Protein AF-A0A3D5H6P5-F1 (afdb_monomer_lite)

Radius of gyration: 26.61 Å; chains: 1; bounding box: 70×41×61 Å

Foldseek 3Di:
DDDDDPVLQVVVCVVPVQWDWDQDPVVRWIFTKGAAPDQQPPPPDDDPVCPVVSVQNVVRIDTDDIGHPPRDDPVVVVVSVVVQPPPDCGVNVVSVVVVVVVVVVVVVVVVVVVVVVVVVVVVVVVVVVVVVVDDPDPPPPDD

pLDDT: mean 76.24, std 16.78, range [36.59, 96.0]

Secondary structure (DSSP, 8-state):
-----HHHHHHHHHH-TTEEEEEETTTTEEEEEEE-SS-----S---GGGHHHHHHHHHTEEEEEEE-TT---HHHHHHHHHHT--TTTHHHHHHHHHHHHHHHHHHHHHHHHHHHHHHHHHHHHHHHHHHH-S---------

Sequence (143 aa):
MPEAPKWFLNELRVFDPDLRIRWSRRTETFHLERRVTRSLHPGTIRNDHWHDDFIRAQDGYVLVGIIRPGLFSRTIFEKLRAADLWSNGGWARVCREIEEFEEAEEARKWDEFGEILRAESAELYETMKIRDGRTVFNAGWGI

Structure (mmCIF, N/CA/C/O backbone):
data_AF-A0A3D5H6P5-F1
#
_entry.id   AF-A0A3D5H6P5-F1
#
loop_
_atom_site.group_PDB
_atom_site.id
_atom_site.type_symbol
_atom_site.label_atom_id
_atom_site.label_alt_id
_atom_site.label_comp_id
_atom_site.label_asym_id
_atom_site.label_entity_id
_atom_site.label_seq_id
_atom_site.pdbx_PDB_ins_code
_atom_site.Cartn_x
_atom_site.Cartn_y
_atom_site.Cartn_z
_atom_site.occupancy
_atom_site.B_iso_or_equiv
_atom_site.auth_seq_id
_atom_site.auth_comp_id
_atom_site.auth_asym_id
_atom_site.auth_atom_id
_atom_site.pdbx_PDB_model_num
ATOM 1 N N . MET A 1 1 ? 2.844 -1.998 21.758 1.00 76.75 1 MET A N 1
ATOM 2 C CA . MET A 1 1 ? 2.361 -1.227 20.588 1.00 76.75 1 MET A CA 1
ATOM 3 C C . MET A 1 1 ? 0.876 -1.477 20.467 1.00 76.75 1 MET A C 1
ATOM 5 O O . MET A 1 1 ? 0.485 -2.595 20.781 1.00 76.75 1 MET A O 1
ATOM 9 N N . PRO A 1 2 ? 0.057 -0.492 20.074 1.00 90.12 2 PRO A N 1
ATOM 10 C CA . PRO A 1 2 ? -1.343 -0.766 19.795 1.00 90.12 2 PRO A CA 1
ATOM 11 C C . PRO A 1 2 ? -1.444 -1.710 18.591 1.00 90.12 2 PRO A C 1
ATOM 13 O O . PRO A 1 2 ? -0.679 -1.597 17.631 1.00 90.12 2 PRO A O 1
ATOM 16 N N . GLU A 1 3 ? -2.374 -2.654 18.669 1.00 93.19 3 GLU A N 1
ATOM 17 C CA . GLU A 1 3 ? -2.641 -3.630 17.615 1.00 93.19 3 GLU A CA 1
ATOM 18 C C . GLU A 1 3 ? -3.987 -3.326 16.961 1.00 93.19 3 GLU A C 1
ATOM 20 O O . GLU A 1 3 ? -4.934 -2.891 17.623 1.00 93.19 3 GLU A O 1
ATOM 25 N N . ALA A 1 4 ? -4.072 -3.548 15.649 1.00 93.62 4 ALA A N 1
ATOM 26 C CA . ALA A 1 4 ? -5.346 -3.472 14.953 1.00 93.62 4 ALA A CA 1
ATOM 27 C C . ALA A 1 4 ? -6.258 -4.627 15.416 1.00 93.62 4 ALA A C 1
ATOM 29 O O . ALA A 1 4 ? -5.765 -5.717 15.723 1.00 9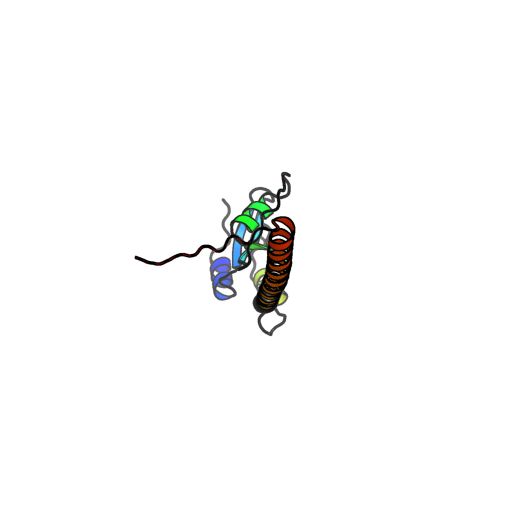3.62 4 ALA A O 1
ATOM 30 N N . PRO A 1 5 ? -7.588 -4.437 15.455 1.00 96.00 5 PRO A N 1
ATOM 31 C CA . PRO A 1 5 ? -8.505 -5.495 15.856 1.00 96.00 5 PRO A CA 1
ATOM 32 C C . PRO A 1 5 ? -8.360 -6.750 14.986 1.00 96.00 5 PRO A C 1
ATOM 34 O O . PRO A 1 5 ? -8.353 -6.668 13.758 1.00 96.00 5 PRO A O 1
ATOM 37 N N . LYS A 1 6 ? -8.319 -7.928 15.621 1.00 96.00 6 LYS A N 1
ATOM 38 C CA . LYS A 1 6 ? -8.125 -9.218 14.930 1.00 96.00 6 LYS A CA 1
ATOM 39 C C . LYS A 1 6 ? -9.151 -9.475 13.825 1.00 96.00 6 LYS A C 1
ATOM 41 O O . LYS A 1 6 ? -8.790 -9.983 12.770 1.00 96.00 6 LYS A O 1
ATOM 46 N N . TRP A 1 7 ? -10.413 -9.107 14.051 1.00 95.88 7 TRP A N 1
ATOM 47 C CA . TRP A 1 7 ? -11.472 -9.268 13.051 1.00 95.88 7 TRP A CA 1
ATOM 48 C C . TRP A 1 7 ? -11.170 -8.468 11.777 1.00 95.88 7 TRP A C 1
ATOM 50 O O . TRP A 1 7 ? -11.329 -8.991 10.682 1.00 95.88 7 TRP A O 1
ATOM 60 N N . PHE A 1 8 ? -10.649 -7.246 11.920 1.00 94.75 8 PHE A N 1
ATOM 61 C CA . PHE A 1 8 ? -10.315 -6.382 10.791 1.00 94.75 8 PHE A CA 1
ATOM 62 C C . PHE A 1 8 ? -9.136 -6.957 10.005 1.00 94.75 8 PHE A C 1
ATOM 64 O O . PHE A 1 8 ? -9.173 -6.993 8.782 1.00 94.75 8 PHE A O 1
ATOM 71 N N . LEU A 1 9 ? -8.107 -7.453 10.701 1.00 94.44 9 LEU A N 1
ATOM 72 C CA . LEU A 1 9 ? -6.950 -8.094 10.068 1.00 94.44 9 LEU A CA 1
ATOM 73 C C . LEU A 1 9 ? -7.344 -9.353 9.285 1.00 94.44 9 LEU A C 1
ATOM 75 O O . LEU A 1 9 ? -6.864 -9.557 8.172 1.00 94.44 9 LEU A O 1
ATOM 79 N N . ASN A 1 10 ? -8.227 -10.181 9.849 1.00 94.75 10 ASN A N 1
ATOM 80 C CA . ASN A 1 10 ? -8.717 -11.385 9.181 1.00 94.75 10 ASN A CA 1
ATOM 81 C C . ASN A 1 10 ? -9.511 -11.042 7.915 1.00 94.75 10 ASN A C 1
ATOM 83 O O . ASN A 1 10 ? -9.285 -11.650 6.873 1.00 94.75 10 ASN A O 1
ATOM 87 N N . GLU A 1 11 ? -10.406 -10.056 7.989 1.00 92.69 11 GLU A N 1
ATOM 88 C CA . GLU A 1 11 ? -11.202 -9.628 6.834 1.00 92.69 11 GLU A CA 1
ATOM 89 C C . GLU A 1 11 ? -10.353 -8.967 5.758 1.00 92.69 11 GLU A C 1
ATOM 91 O O . GLU A 1 11 ? -10.530 -9.259 4.578 1.00 92.69 11 GLU A O 1
ATOM 96 N N . LEU A 1 12 ? -9.386 -8.142 6.160 1.00 90.56 12 LEU A N 1
ATOM 97 C CA . LEU A 1 12 ? -8.450 -7.519 5.237 1.00 90.56 12 LEU A CA 1
ATOM 98 C C . LEU A 1 12 ? -7.653 -8.568 4.458 1.00 90.56 12 LEU A C 1
ATOM 100 O O . LEU A 1 12 ? -7.535 -8.454 3.247 1.00 90.56 12 LEU A O 1
ATOM 104 N N . ARG A 1 13 ? -7.176 -9.619 5.135 1.00 90.19 13 ARG A N 1
ATOM 105 C CA . ARG A 1 13 ? -6.396 -10.696 4.508 1.00 90.19 13 ARG A CA 1
ATOM 106 C C . ARG A 1 13 ? -7.198 -11.514 3.497 1.00 90.19 13 ARG A C 1
ATOM 108 O O . ARG A 1 13 ? -6.632 -11.991 2.521 1.00 90.19 13 ARG A O 1
ATOM 115 N N . VAL A 1 14 ? -8.489 -11.720 3.759 1.00 89.06 14 VAL A N 1
ATOM 116 C CA . VAL A 1 14 ? -9.401 -12.402 2.824 1.00 89.06 14 VAL A CA 1
ATOM 117 C C . VAL A 1 14 ? -9.731 -11.500 1.637 1.00 89.06 14 VAL A C 1
ATOM 119 O O . VAL A 1 14 ? -9.876 -11.990 0.523 1.00 89.06 14 VAL A O 1
ATOM 122 N N . PHE A 1 15 ? -9.857 -10.197 1.883 1.00 86.44 15 PHE A N 1
ATOM 123 C CA . PHE A 1 15 ? -10.156 -9.205 0.860 1.00 86.44 15 PHE A CA 1
ATOM 124 C C . PHE A 1 15 ? -8.990 -8.998 -0.115 1.00 86.44 15 PHE A C 1
ATOM 126 O O . PHE A 1 15 ? -9.190 -9.087 -1.322 1.00 86.44 15 PHE A O 1
ATOM 133 N N . ASP A 1 16 ? -7.785 -8.758 0.403 1.00 85.88 16 ASP A N 1
ATOM 134 C CA . ASP A 1 16 ? -6.574 -8.577 -0.392 1.00 85.88 16 ASP A CA 1
ATOM 135 C C . ASP A 1 16 ? -5.349 -9.060 0.418 1.00 85.88 16 ASP A C 1
ATOM 137 O O . ASP A 1 16 ? -4.990 -8.439 1.427 1.00 85.88 16 ASP A O 1
ATOM 141 N N . PRO A 1 17 ? -4.699 -10.170 0.019 1.00 89.56 17 PRO A N 1
ATOM 142 C CA . PRO A 1 17 ? -3.562 -10.728 0.749 1.00 89.56 17 PRO A CA 1
ATOM 143 C C . PRO A 1 17 ? -2.303 -9.850 0.692 1.00 89.56 17 PRO A C 1
ATOM 145 O O . PRO A 1 17 ? -1.399 -10.058 1.506 1.00 89.56 17 PRO A O 1
ATOM 148 N N . ASP A 1 18 ? -2.242 -8.880 -0.225 1.00 89.19 18 ASP A N 1
ATOM 149 C CA . ASP A 1 18 ? -1.135 -7.929 -0.350 1.00 89.19 18 ASP A CA 1
ATOM 150 C C . ASP A 1 18 ? -1.318 -6.691 0.537 1.00 89.19 18 ASP A C 1
ATOM 152 O O . ASP A 1 18 ? -0.393 -5.883 0.674 1.00 89.19 18 ASP A O 1
ATOM 156 N N . LEU A 1 19 ? -2.483 -6.533 1.174 1.00 90.38 19 LEU A N 1
ATOM 157 C CA . LEU A 1 19 ? -2.707 -5.488 2.165 1.00 90.38 19 LEU A CA 1
ATOM 158 C C . LEU A 1 19 ? -2.177 -5.899 3.543 1.00 90.38 19 LEU A C 1
ATOM 160 O O . LEU A 1 19 ? -2.432 -6.989 4.058 1.00 90.38 19 LEU A O 1
ATOM 164 N N . ARG A 1 20 ? -1.493 -4.961 4.201 1.00 93.44 20 ARG A N 1
ATOM 165 C CA . ARG A 1 20 ? -1.096 -5.053 5.610 1.00 93.44 20 ARG A CA 1
ATOM 166 C C . ARG A 1 20 ? -1.496 -3.800 6.373 1.00 93.44 20 ARG A C 1
ATOM 168 O O . ARG A 1 20 ? -1.658 -2.723 5.806 1.00 93.44 20 ARG A O 1
ATOM 175 N N . ILE A 1 21 ? -1.582 -3.933 7.692 1.00 94.81 21 ILE A N 1
ATOM 176 C CA . ILE A 1 21 ? -1.704 -2.792 8.600 1.00 94.81 21 ILE A CA 1
ATOM 177 C C . ILE A 1 21 ? -0.453 -2.707 9.453 1.00 94.81 21 ILE A C 1
ATOM 179 O O . ILE A 1 21 ? -0.026 -3.699 10.042 1.00 94.81 21 ILE A O 1
ATOM 183 N N . ARG A 1 22 ? 0.096 -1.501 9.567 1.00 95.31 22 ARG A N 1
ATOM 184 C CA . ARG A 1 22 ? 1.260 -1.208 10.398 1.00 95.31 22 ARG A CA 1
ATOM 185 C C . ARG A 1 22 ? 0.982 -0.009 11.293 1.00 95.31 22 ARG A C 1
ATOM 187 O O . ARG A 1 22 ? 0.379 0.967 10.867 1.00 95.31 22 ARG A O 1
ATOM 194 N N . TRP A 1 23 ? 1.441 -0.062 12.538 1.00 95.81 23 TRP A N 1
ATOM 195 C CA . TRP A 1 23 ? 1.416 1.099 13.424 1.00 95.81 23 TRP A CA 1
ATOM 196 C C . TRP A 1 23 ? 2.573 2.049 13.100 1.00 95.81 23 TRP A C 1
ATOM 198 O O . TRP A 1 23 ? 3.738 1.650 13.191 1.00 95.81 23 TRP A O 1
ATOM 208 N N . SER A 1 24 ? 2.273 3.309 12.782 1.00 93.50 24 SER A N 1
ATOM 209 C CA . SER A 1 24 ? 3.282 4.366 12.784 1.00 93.50 24 SER A CA 1
ATOM 210 C C . SER A 1 24 ? 3.408 4.954 14.182 1.00 93.50 24 SER A C 1
ATOM 212 O O . SER A 1 24 ? 2.480 5.555 14.722 1.00 93.50 24 SER A O 1
ATOM 214 N N . ARG A 1 25 ? 4.607 4.821 14.759 1.00 92.19 25 ARG A N 1
ATOM 215 C CA . ARG A 1 25 ? 4.957 5.474 16.027 1.00 92.19 25 ARG A CA 1
ATOM 216 C C . ARG A 1 25 ? 5.015 6.997 15.911 1.00 92.19 25 ARG A C 1
ATOM 218 O O . ARG A 1 25 ? 4.895 7.657 16.931 1.00 92.19 25 ARG A O 1
ATOM 225 N N . ARG A 1 26 ? 5.256 7.540 14.712 1.00 89.62 26 ARG A N 1
ATOM 226 C CA . ARG A 1 26 ? 5.446 8.984 14.508 1.00 89.62 26 ARG A CA 1
ATOM 227 C C . ARG A 1 26 ? 4.124 9.722 14.379 1.00 89.62 26 ARG A C 1
ATOM 229 O O . ARG A 1 26 ? 3.971 10.782 14.968 1.00 89.62 26 ARG A O 1
ATOM 236 N N . THR A 1 27 ? 3.191 9.171 13.610 1.00 90.88 27 THR A N 1
ATOM 237 C CA . THR A 1 27 ? 1.874 9.790 13.410 1.00 90.88 27 THR A CA 1
ATOM 238 C C . THR A 1 27 ? 0.837 9.304 14.416 1.00 90.88 27 THR A C 1
ATOM 240 O O . THR A 1 27 ? -0.266 9.835 14.438 1.00 90.88 27 THR A O 1
ATOM 243 N N . GLU A 1 28 ? 1.174 8.292 15.224 1.00 94.44 28 GLU A N 1
ATOM 244 C CA . GLU A 1 28 ? 0.251 7.611 16.137 1.00 94.44 28 GLU A CA 1
ATOM 245 C C . GLU A 1 28 ? -1.020 7.128 15.421 1.00 94.44 28 GLU A C 1
ATOM 247 O O . GLU A 1 28 ? -2.147 7.239 15.913 1.00 94.44 28 GLU A O 1
ATOM 252 N N . THR A 1 29 ? -0.839 6.578 14.220 1.00 95.00 29 THR A N 1
ATOM 253 C CA . THR A 1 29 ? -1.931 6.031 13.415 1.00 95.00 29 THR A CA 1
ATOM 254 C C . THR A 1 29 ? -1.583 4.675 12.823 1.00 95.00 29 THR A C 1
ATOM 256 O O . THR A 1 29 ? -0.422 4.273 12.726 1.00 95.00 29 THR A O 1
ATOM 259 N N . PHE A 1 30 ? -2.622 3.950 12.422 1.00 95.94 30 PHE A N 1
ATOM 260 C CA . PHE A 1 30 ? -2.485 2.732 11.649 1.00 95.94 30 PHE A CA 1
ATOM 261 C C . PHE A 1 30 ? -2.412 3.081 10.167 1.00 95.94 30 PHE A C 1
ATOM 263 O O . PHE A 1 30 ? -3.326 3.682 9.610 1.00 95.94 30 PHE A O 1
ATOM 270 N N . HIS A 1 31 ? -1.322 2.690 9.528 1.00 93.88 31 HIS A N 1
ATOM 271 C CA . HIS A 1 31 ? -1.132 2.792 8.094 1.00 93.88 31 HIS A CA 1
ATOM 272 C C . HIS A 1 31 ? -1.630 1.505 7.441 1.00 93.88 31 HIS A C 1
ATOM 274 O O . HIS A 1 31 ? -1.165 0.414 7.777 1.00 93.88 31 HIS A O 1
ATOM 280 N N . LEU A 1 32 ? -2.584 1.645 6.525 1.00 92.31 32 LEU A N 1
ATOM 281 C CA . LEU A 1 32 ? -2.966 0.601 5.589 1.00 92.31 32 LEU A CA 1
ATOM 282 C C . LEU A 1 32 ? -2.010 0.681 4.404 1.00 92.31 32 LEU A C 1
ATOM 284 O O . LEU A 1 32 ? -1.934 1.711 3.733 1.00 92.31 32 LEU A O 1
ATOM 288 N N . GLU A 1 33 ? -1.267 -0.389 4.174 1.00 91.50 33 GLU A N 1
ATOM 289 C CA . GLU A 1 33 ? -0.199 -0.447 3.185 1.00 91.50 33 GLU A CA 1
ATOM 290 C C . GLU A 1 33 ? -0.440 -1.624 2.238 1.00 91.50 33 GLU A C 1
ATOM 292 O O . GLU A 1 33 ? -0.932 -2.664 2.670 1.00 91.50 33 GLU A O 1
ATOM 297 N N . ARG A 1 34 ? -0.084 -1.476 0.961 1.00 87.81 34 ARG A N 1
ATOM 298 C CA . ARG A 1 34 ? -0.208 -2.523 -0.065 1.00 87.81 34 ARG A CA 1
ATOM 299 C C . ARG A 1 34 ? 1.163 -2.902 -0.592 1.00 87.81 34 ARG A C 1
ATOM 301 O O . ARG A 1 34 ? 1.955 -2.003 -0.868 1.00 87.81 34 ARG A O 1
ATOM 308 N N . ARG A 1 35 ? 1.438 -4.197 -0.734 1.00 88.44 35 ARG A N 1
ATOM 309 C CA . ARG A 1 35 ? 2.664 -4.688 -1.367 1.00 88.44 35 ARG A CA 1
ATOM 310 C C . ARG A 1 35 ? 2.670 -4.334 -2.857 1.00 88.44 35 ARG A C 1
ATOM 312 O O . ARG A 1 35 ? 1.633 -4.406 -3.511 1.00 88.44 35 ARG A O 1
ATOM 319 N N . VAL A 1 36 ? 3.835 -3.964 -3.373 1.00 81.25 36 VAL A N 1
ATOM 320 C CA . VAL A 1 36 ? 4.089 -3.762 -4.806 1.00 81.25 36 VAL A CA 1
ATOM 321 C C . VAL A 1 36 ? 5.194 -4.710 -5.265 1.00 81.25 36 VAL A C 1
ATOM 323 O O . VAL A 1 36 ? 6.034 -5.111 -4.458 1.00 81.25 36 VAL A O 1
ATOM 326 N N . THR A 1 37 ? 5.172 -5.107 -6.534 1.00 77.00 37 THR A N 1
ATOM 327 C CA . THR A 1 37 ? 6.158 -6.039 -7.114 1.00 77.00 37 THR A CA 1
ATOM 328 C C . THR A 1 37 ? 7.417 -5.307 -7.577 1.00 77.00 37 THR A C 1
ATOM 330 O O . THR A 1 37 ? 8.520 -5.843 -7.470 1.00 77.00 37 THR A O 1
ATOM 333 N N . ARG A 1 38 ? 7.267 -4.058 -8.032 1.00 68.44 38 ARG A N 1
ATOM 334 C CA . ARG A 1 38 ? 8.376 -3.231 -8.507 1.00 68.44 38 ARG A CA 1
ATOM 335 C C . ARG A 1 38 ? 9.347 -2.841 -7.395 1.00 68.44 38 ARG A C 1
ATOM 337 O O . ARG A 1 38 ? 8.962 -2.612 -6.245 1.00 68.44 38 ARG A O 1
ATOM 344 N N . SER A 1 39 ? 10.609 -2.655 -7.778 1.00 65.75 39 SER A N 1
ATOM 345 C CA . SER A 1 39 ? 11.625 -2.081 -6.896 1.00 65.75 39 SER A CA 1
ATOM 346 C C . SER A 1 39 ? 11.262 -0.635 -6.562 1.00 65.75 39 SER A C 1
ATOM 348 O O . SER A 1 39 ? 11.408 0.270 -7.381 1.00 65.75 39 SER A O 1
ATOM 350 N N . LEU A 1 40 ? 10.792 -0.392 -5.340 1.00 67.69 40 LEU A N 1
ATOM 351 C CA . LEU A 1 40 ? 10.702 0.963 -4.816 1.00 67.69 40 LEU A CA 1
ATOM 352 C C . LEU A 1 40 ? 12.106 1.375 -4.398 1.00 67.69 40 LEU A C 1
ATOM 354 O O . LEU A 1 40 ? 12.622 0.885 -3.399 1.00 67.69 40 LEU A O 1
ATOM 358 N N . HIS A 1 41 ? 12.738 2.273 -5.148 1.00 62.97 41 HIS A N 1
ATOM 359 C CA . HIS A 1 41 ? 13.961 2.892 -4.665 1.00 62.97 41 HIS A CA 1
ATOM 360 C C . HIS A 1 41 ? 13.597 3.807 -3.494 1.00 62.97 41 HIS A C 1
ATOM 362 O O . HIS A 1 41 ? 12.899 4.804 -3.713 1.00 62.97 41 HIS A O 1
ATOM 368 N N . PRO A 1 42 ? 14.050 3.523 -2.255 1.00 60.84 42 PRO A N 1
ATOM 369 C CA . PRO A 1 42 ? 14.022 4.531 -1.215 1.00 60.84 42 PRO A CA 1
ATOM 370 C C . PRO A 1 42 ? 14.977 5.624 -1.692 1.00 60.84 42 PRO A C 1
ATOM 372 O O . PRO A 1 42 ? 16.194 5.486 -1.576 1.00 60.84 42 PRO A O 1
ATOM 375 N N . GLY A 1 43 ? 14.441 6.653 -2.355 1.00 51.88 43 GLY A N 1
ATOM 376 C CA . GLY A 1 43 ? 15.242 7.740 -2.903 1.00 51.88 43 GLY A CA 1
ATOM 377 C C . GLY A 1 43 ? 16.195 8.279 -1.838 1.00 51.88 43 GLY A C 1
ATOM 378 O O . GLY A 1 43 ? 15.906 8.206 -0.642 1.00 51.88 43 GLY A O 1
ATOM 379 N N . THR A 1 44 ? 17.340 8.816 -2.261 1.00 47.59 44 THR A N 1
ATOM 380 C CA . THR A 1 44 ? 18.332 9.470 -1.394 1.00 47.59 44 THR A CA 1
ATOM 381 C C . THR A 1 44 ? 17.698 10.637 -0.632 1.00 47.59 44 THR A C 1
ATOM 383 O O . THR A 1 44 ? 17.758 11.779 -1.078 1.00 47.59 44 THR A O 1
ATOM 386 N N . ILE A 1 45 ? 17.025 10.371 0.487 1.00 53.19 45 ILE A N 1
ATOM 387 C CA . ILE A 1 45 ? 16.161 11.351 1.149 1.00 53.19 45 ILE A CA 1
ATOM 388 C C . ILE A 1 45 ? 16.427 11.315 2.657 1.00 53.19 45 ILE A C 1
ATOM 390 O O . ILE A 1 45 ? 16.310 10.290 3.324 1.00 53.19 45 ILE A O 1
ATOM 394 N N . ARG A 1 46 ? 16.862 12.475 3.166 1.00 50.94 46 ARG A N 1
ATOM 395 C CA . ARG A 1 46 ? 17.428 12.722 4.503 1.00 50.94 46 ARG A CA 1
ATOM 396 C C . ARG A 1 46 ? 16.579 13.727 5.293 1.00 50.94 46 ARG A C 1
ATOM 398 O O . ARG A 1 46 ? 17.067 14.791 5.665 1.00 50.94 46 ARG A O 1
ATOM 405 N N . ASN A 1 47 ? 15.304 13.449 5.525 1.00 56.69 47 ASN A N 1
ATOM 406 C CA . ASN A 1 47 ? 14.474 14.306 6.375 1.00 56.69 47 ASN A CA 1
ATOM 407 C C . ASN A 1 47 ? 13.507 13.500 7.253 1.00 56.69 47 ASN A C 1
ATOM 409 O O . ASN A 1 47 ? 12.956 12.474 6.859 1.00 56.69 47 ASN A O 1
ATOM 413 N N . ASP A 1 48 ? 13.297 13.992 8.476 1.00 60.56 48 ASP A N 1
ATOM 414 C CA . ASP A 1 48 ? 12.531 13.313 9.528 1.00 60.56 48 ASP A CA 1
ATOM 415 C C . ASP A 1 48 ? 11.044 13.111 9.201 1.00 60.56 48 ASP A C 1
ATOM 417 O O . ASP A 1 48 ? 10.359 12.308 9.833 1.00 60.56 48 ASP A O 1
ATOM 421 N N . HIS A 1 49 ? 10.504 13.781 8.192 1.00 60.09 49 HIS A N 1
ATOM 422 C CA . HIS A 1 49 ? 9.096 13.616 7.832 1.00 60.09 49 HIS A CA 1
ATOM 423 C C . HIS A 1 49 ? 8.810 12.360 6.991 1.00 60.09 49 HIS A C 1
ATOM 425 O O . HIS A 1 49 ? 7.653 11.972 6.883 1.00 60.09 49 HIS A O 1
ATOM 431 N N . TRP A 1 50 ? 9.842 11.669 6.489 1.00 76.00 50 TRP A N 1
ATOM 432 C CA . TRP A 1 50 ? 9.706 10.605 5.480 1.00 76.00 50 TRP A CA 1
ATOM 433 C C . TRP A 1 50 ? 10.074 9.200 5.985 1.00 76.00 50 TRP A C 1
ATOM 435 O O . TRP A 1 50 ? 10.256 8.270 5.207 1.00 76.00 50 TRP A O 1
ATOM 445 N N . HIS A 1 51 ? 10.179 9.005 7.301 1.00 85.69 51 HIS A N 1
ATOM 446 C CA . HIS A 1 51 ? 10.605 7.719 7.873 1.00 85.69 51 HIS A CA 1
ATOM 447 C C . HIS A 1 51 ? 9.642 6.566 7.582 1.00 85.69 51 HIS A C 1
ATOM 449 O O . HIS A 1 51 ? 10.082 5.456 7.296 1.00 85.69 51 HIS A O 1
ATOM 455 N N . ASP A 1 52 ? 8.333 6.820 7.612 1.00 89.00 52 ASP A N 1
ATOM 456 C CA . ASP A 1 52 ? 7.355 5.798 7.247 1.00 89.00 52 ASP A CA 1
ATOM 457 C C . ASP A 1 52 ? 7.393 5.465 5.751 1.00 89.00 52 ASP A C 1
ATOM 459 O O . ASP A 1 52 ? 7.157 4.314 5.397 1.00 89.00 52 ASP A O 1
ATOM 463 N N . ASP A 1 53 ? 7.71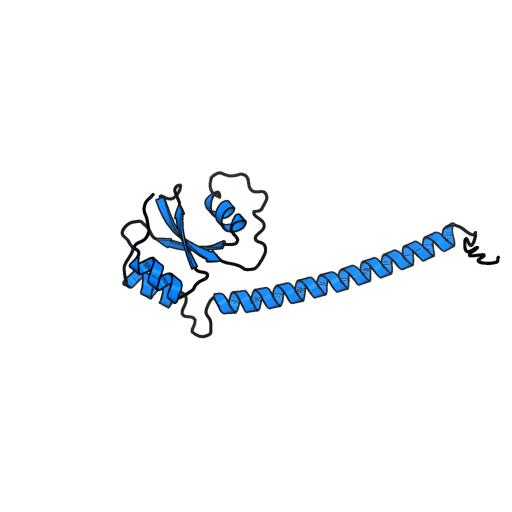8 6.435 4.888 1.00 84.81 53 ASP A N 1
ATOM 464 C CA . ASP A 1 53 ? 7.916 6.203 3.452 1.00 84.81 53 ASP A CA 1
ATOM 465 C C . ASP A 1 53 ? 9.173 5.392 3.177 1.00 84.81 53 ASP A C 1
ATOM 467 O O . ASP A 1 53 ? 9.142 4.484 2.353 1.00 84.81 53 ASP A O 1
ATOM 471 N N . PHE A 1 54 ? 10.253 5.661 3.910 1.00 87.00 54 PHE A N 1
ATOM 472 C CA . PHE A 1 54 ? 11.474 4.872 3.818 1.00 87.00 54 PHE A CA 1
ATOM 473 C C . PHE A 1 54 ? 11.227 3.406 4.194 1.00 87.00 54 PHE A C 1
ATOM 475 O O . PHE A 1 54 ? 11.592 2.518 3.430 1.00 87.00 54 PHE A O 1
ATOM 482 N N . ILE A 1 55 ? 10.561 3.148 5.328 1.00 89.25 55 ILE A N 1
ATOM 483 C CA . ILE A 1 55 ? 10.213 1.781 5.760 1.00 89.25 55 ILE A CA 1
ATOM 484 C C . ILE A 1 55 ? 9.322 1.099 4.719 1.00 89.25 55 ILE A C 1
ATOM 486 O O . ILE A 1 55 ? 9.552 -0.051 4.361 1.00 89.25 55 ILE A O 1
ATOM 490 N N . ARG A 1 56 ? 8.310 1.813 4.214 1.00 87.81 56 ARG A N 1
ATOM 491 C CA . ARG A 1 56 ? 7.421 1.320 3.157 1.00 87.81 56 ARG A CA 1
ATOM 492 C C . ARG A 1 56 ? 8.198 0.914 1.909 1.00 87.81 56 ARG A C 1
ATOM 494 O O . ARG A 1 56 ? 8.063 -0.223 1.472 1.00 87.81 56 ARG A O 1
ATOM 501 N N . ALA A 1 57 ? 9.032 1.807 1.380 1.00 85.19 57 ALA A N 1
ATOM 502 C CA . ALA A 1 57 ? 9.835 1.546 0.192 1.00 85.19 57 ALA A CA 1
ATOM 503 C C . ALA A 1 57 ? 10.801 0.372 0.405 1.00 85.19 57 ALA A C 1
ATOM 505 O O . ALA A 1 57 ? 10.866 -0.520 -0.433 1.00 85.19 57 ALA A O 1
ATOM 506 N N . GLN A 1 58 ? 11.481 0.330 1.556 1.00 87.31 58 GLN A N 1
ATOM 507 C CA . GLN A 1 58 ? 12.380 -0.762 1.930 1.00 87.31 58 GLN A CA 1
ATOM 508 C C . GLN A 1 58 ? 11.665 -2.121 1.983 1.00 87.31 58 GLN A C 1
ATOM 510 O O . GLN A 1 58 ? 12.219 -3.121 1.533 1.00 87.31 58 GLN A O 1
ATOM 515 N N . ASP A 1 59 ? 10.442 -2.161 2.512 1.00 89.88 59 ASP A N 1
ATOM 516 C CA . ASP A 1 59 ? 9.652 -3.389 2.625 1.00 89.88 59 ASP A CA 1
ATOM 517 C C . ASP A 1 59 ? 8.922 -3.771 1.320 1.00 89.88 59 ASP A C 1
ATOM 519 O O . ASP A 1 59 ? 8.283 -4.827 1.271 1.00 89.88 59 ASP A O 1
ATOM 523 N N . GLY A 1 60 ? 8.951 -2.916 0.290 1.00 87.88 60 GLY A N 1
ATOM 524 C CA . GLY A 1 60 ? 8.190 -3.103 -0.950 1.00 87.88 60 GLY A CA 1
ATOM 525 C C . GLY A 1 60 ? 6.689 -2.830 -0.799 1.00 87.88 60 GLY A C 1
ATOM 526 O O . GLY A 1 60 ? 5.864 -3.562 -1.341 1.00 87.88 60 GLY A O 1
ATOM 527 N N . TYR A 1 61 ? 6.311 -1.809 -0.028 1.00 88.88 61 TYR A N 1
ATOM 528 C CA . TYR A 1 61 ? 4.922 -1.405 0.202 1.00 88.88 61 TYR A CA 1
ATOM 529 C C . TYR A 1 61 ? 4.679 0.069 -0.137 1.00 88.88 61 TYR A C 1
ATOM 531 O O . TYR A 1 61 ? 5.572 0.906 -0.048 1.00 88.88 61 TYR A O 1
ATOM 539 N N . VAL A 1 62 ? 3.426 0.410 -0.440 1.00 82.62 62 VAL A N 1
ATOM 540 C CA . VAL A 1 62 ? 2.940 1.790 -0.606 1.00 82.62 62 VAL A CA 1
ATOM 541 C C . VAL A 1 62 ? 1.800 2.088 0.364 1.00 82.62 62 VAL A C 1
ATOM 543 O O . VAL A 1 62 ? 1.087 1.184 0.797 1.00 82.62 62 VAL A O 1
ATOM 546 N N . LEU A 1 63 ? 1.624 3.358 0.734 1.00 85.94 63 LEU A N 1
ATOM 547 C CA . LEU A 1 63 ? 0.531 3.786 1.608 1.00 85.94 63 LEU A CA 1
ATOM 548 C C . LEU A 1 63 ? -0.787 3.836 0.823 1.00 85.94 63 LEU A C 1
ATOM 550 O O . LEU A 1 63 ? -0.876 4.531 -0.183 1.00 85.94 63 LEU A O 1
ATOM 554 N N . VAL A 1 64 ? -1.813 3.151 1.324 1.00 85.81 64 VAL A N 1
ATOM 555 C CA . VAL A 1 64 ? -3.179 3.169 0.770 1.00 85.81 64 VAL A CA 1
ATOM 556 C C . VAL A 1 64 ? -4.096 4.058 1.600 1.00 85.81 64 VAL A C 1
ATOM 558 O O . VAL A 1 64 ? -4.952 4.757 1.066 1.00 85.81 64 VAL A O 1
ATOM 561 N N . GLY A 1 65 ? -3.933 4.047 2.922 1.00 87.56 65 GLY A N 1
ATOM 562 C CA . GLY A 1 65 ? -4.800 4.813 3.805 1.00 87.56 65 GLY A CA 1
ATOM 563 C C . GLY A 1 65 ? -4.281 4.910 5.228 1.00 87.56 65 GLY A C 1
ATOM 564 O O . GLY A 1 65 ? -3.362 4.201 5.633 1.00 87.56 65 GLY A O 1
ATOM 565 N N . ILE A 1 66 ? -4.894 5.803 5.999 1.00 92.25 66 ILE A N 1
ATOM 566 C CA . ILE A 1 66 ? -4.554 6.042 7.401 1.00 92.25 66 ILE A CA 1
ATOM 567 C C . ILE A 1 66 ? -5.817 5.882 8.245 1.00 92.25 66 ILE A C 1
ATOM 569 O O . ILE A 1 66 ? -6.846 6.500 7.973 1.00 92.25 66 ILE A O 1
ATOM 573 N N . ILE A 1 67 ? -5.729 5.068 9.294 1.00 93.06 67 ILE A N 1
ATOM 574 C CA . ILE A 1 67 ? -6.805 4.800 10.246 1.00 93.06 67 ILE A CA 1
ATOM 575 C C . ILE A 1 67 ? -6.337 5.267 11.624 1.00 93.06 67 ILE A C 1
ATOM 577 O O . ILE A 1 67 ? -5.333 4.794 12.158 1.00 93.06 67 ILE A O 1
ATOM 581 N N . ARG A 1 68 ? -7.064 6.211 12.227 1.00 94.31 68 ARG A N 1
ATOM 582 C CA . ARG A 1 68 ? -6.767 6.644 13.600 1.00 94.31 68 ARG A CA 1
ATOM 583 C C . ARG A 1 68 ? -7.168 5.558 14.608 1.00 94.31 68 ARG A C 1
ATOM 585 O O . ARG A 1 68 ? -8.137 4.831 14.357 1.00 94.31 68 ARG A O 1
ATOM 592 N N . PRO A 1 69 ? -6.484 5.463 15.762 1.00 93.88 69 PRO A N 1
ATOM 593 C CA . PRO A 1 69 ? -6.919 4.609 16.862 1.00 93.88 69 PRO A CA 1
ATOM 594 C C . PRO A 1 69 ? -8.399 4.825 17.194 1.00 93.88 69 PRO A C 1
ATOM 596 O O . PRO A 1 69 ? -8.880 5.954 17.211 1.00 93.88 69 PRO A O 1
ATOM 599 N N . GLY A 1 70 ? -9.131 3.738 17.436 1.00 92.62 70 GLY A N 1
ATOM 600 C CA . GLY A 1 70 ? -10.554 3.791 17.792 1.00 92.62 70 GLY A CA 1
ATOM 601 C C . GLY A 1 70 ? -11.525 3.985 16.623 1.00 92.62 70 GLY A C 1
ATOM 602 O O . GLY A 1 70 ? -12.725 3.837 16.822 1.00 92.62 70 GLY A O 1
ATOM 603 N N . LEU A 1 71 ? -11.045 4.246 15.400 1.00 93.75 71 LEU A N 1
ATOM 604 C CA . LEU A 1 71 ? -11.926 4.376 14.232 1.00 93.75 71 LEU A CA 1
ATOM 605 C C . LEU A 1 71 ? -12.217 3.049 13.518 1.00 93.75 71 LEU A C 1
ATOM 607 O O . LEU A 1 71 ? -13.053 3.018 12.614 1.00 93.75 71 LEU A O 1
ATOM 611 N N . PHE A 1 72 ? -11.585 1.944 13.922 1.00 93.44 72 PHE A N 1
ATOM 612 C CA . PHE A 1 72 ? -11.874 0.628 13.353 1.00 93.44 72 PHE A CA 1
ATOM 613 C C . PHE A 1 72 ? -13.348 0.275 13.526 1.00 93.44 72 PHE A C 1
ATOM 615 O O . PHE A 1 72 ? -13.836 0.040 14.628 1.00 93.44 72 PHE A O 1
ATOM 622 N N . SER A 1 73 ? -14.055 0.227 12.407 1.00 95.00 73 SER A N 1
ATOM 623 C CA . SER A 1 73 ?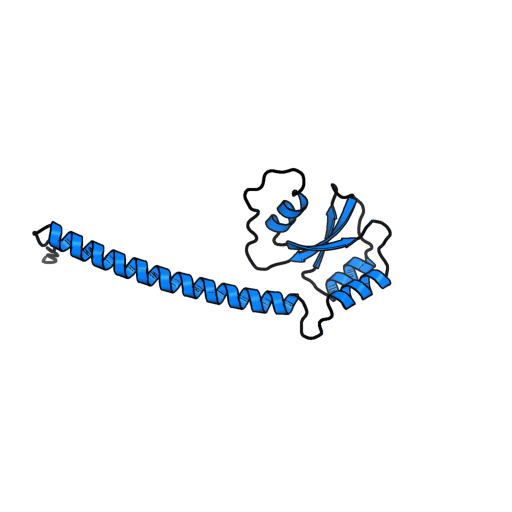 -15.479 -0.058 12.359 1.00 95.00 73 SER A CA 1
ATOM 624 C C . SER A 1 73 ? -15.804 -0.767 11.061 1.00 95.00 73 SER A C 1
ATOM 626 O O . SER A 1 73 ? -15.082 -0.633 10.066 1.00 95.00 73 SER A O 1
ATOM 628 N N . ARG A 1 74 ? -16.917 -1.504 11.057 1.00 93.31 74 ARG A N 1
ATOM 629 C CA . ARG A 1 74 ? -17.381 -2.180 9.847 1.00 93.31 74 ARG A CA 1
ATOM 630 C C . ARG A 1 74 ? -17.620 -1.188 8.711 1.00 93.31 74 ARG A C 1
ATOM 632 O O . ARG A 1 74 ? -17.251 -1.457 7.579 1.00 93.31 74 ARG A O 1
ATOM 639 N N . THR A 1 75 ? -18.126 -0.000 9.032 1.00 91.12 75 THR A N 1
ATOM 640 C CA . THR A 1 75 ? -18.333 1.085 8.069 1.00 91.12 75 THR A CA 1
ATOM 641 C C . THR A 1 75 ? -17.038 1.526 7.392 1.00 91.12 75 THR A C 1
ATOM 643 O O . THR A 1 75 ? -17.050 1.775 6.192 1.00 91.12 75 THR A O 1
ATOM 646 N N . ILE A 1 76 ? -15.916 1.621 8.118 1.00 88.38 76 ILE A N 1
ATOM 647 C CA . ILE A 1 76 ? -14.624 1.940 7.489 1.00 88.38 76 ILE A CA 1
ATOM 648 C C . ILE A 1 76 ? -14.168 0.807 6.577 1.00 88.38 76 ILE A C 1
ATOM 650 O O . ILE A 1 76 ? -13.687 1.085 5.485 1.00 88.38 76 ILE A O 1
ATOM 654 N N . PHE A 1 77 ? -14.347 -0.448 6.990 1.00 89.25 77 PHE A N 1
ATOM 655 C CA . PHE A 1 77 ? -13.996 -1.589 6.148 1.00 89.25 77 PHE A CA 1
ATOM 656 C C . PHE A 1 77 ? -14.808 -1.607 4.846 1.00 89.25 77 PHE A C 1
ATOM 658 O O . PHE A 1 77 ? -14.237 -1.693 3.765 1.00 89.25 77 PHE A O 1
ATOM 665 N N . GLU A 1 78 ? -16.128 -1.423 4.924 1.00 87.88 78 GLU A N 1
ATOM 666 C CA . GLU A 1 78 ? -16.970 -1.348 3.725 1.00 87.88 78 GLU A CA 1
ATOM 667 C C . GLU A 1 78 ? -16.645 -0.110 2.878 1.00 87.88 78 GLU A C 1
ATOM 669 O O . GLU A 1 78 ? -16.703 -0.184 1.659 1.00 87.88 78 GLU A O 1
ATOM 674 N N . LYS A 1 79 ? -16.239 1.016 3.485 1.00 84.81 79 LYS A N 1
ATOM 675 C CA . LYS A 1 79 ? -15.746 2.187 2.741 1.00 84.81 79 LYS A CA 1
ATO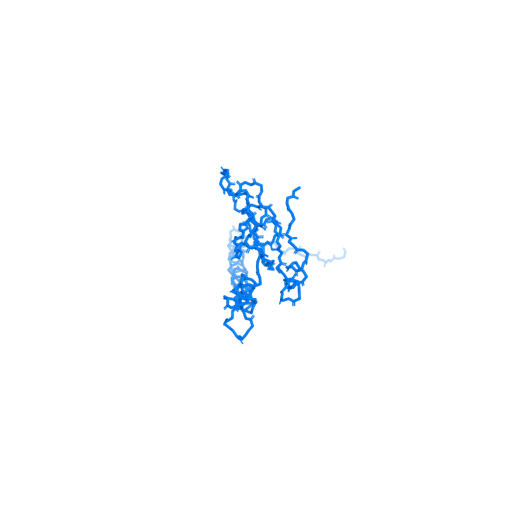M 676 C C . LYS A 1 79 ? -14.421 1.923 2.038 1.00 84.81 79 LYS A C 1
ATOM 678 O O . LYS A 1 79 ? -14.255 2.397 0.926 1.00 84.81 79 LYS A O 1
ATOM 683 N N . LEU A 1 80 ? -13.495 1.193 2.657 1.00 81.25 80 LEU A N 1
ATOM 684 C CA . LEU A 1 80 ? -12.249 0.767 2.014 1.00 81.25 80 LEU A CA 1
ATOM 685 C C . LEU A 1 80 ? -12.551 -0.144 0.828 1.00 81.25 80 LEU A C 1
ATOM 687 O O . LEU A 1 80 ? -12.089 0.114 -0.276 1.00 81.25 80 LEU A O 1
ATOM 691 N N . ARG A 1 81 ? -13.417 -1.136 1.043 1.00 79.69 81 ARG A N 1
ATOM 692 C CA . ARG A 1 81 ? -13.904 -2.027 -0.007 1.00 79.69 81 ARG A CA 1
ATOM 693 C C . ARG A 1 81 ? -14.614 -1.262 -1.129 1.00 79.69 81 ARG A C 1
ATOM 695 O O . ARG A 1 81 ? -14.428 -1.607 -2.286 1.00 79.69 81 ARG A O 1
ATOM 702 N N . ALA A 1 82 ? -15.391 -0.227 -0.791 1.00 76.25 82 ALA A N 1
ATOM 703 C CA . ALA A 1 82 ? -16.086 0.675 -1.718 1.00 76.25 82 ALA A CA 1
ATOM 704 C C . ALA A 1 82 ? -15.154 1.644 -2.462 1.00 76.25 82 ALA A C 1
ATOM 706 O O . ALA A 1 82 ? -15.390 1.963 -3.623 1.00 76.25 82 ALA A O 1
ATOM 707 N N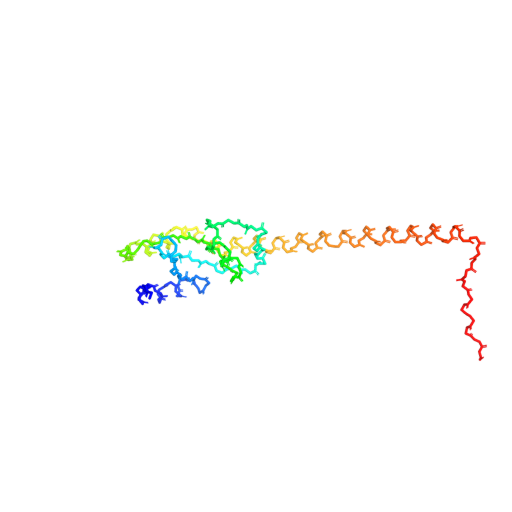 . ALA A 1 83 ? -14.096 2.116 -1.811 1.00 69.69 83 ALA A N 1
ATOM 708 C CA . ALA A 1 83 ? -13.082 2.956 -2.435 1.00 69.69 83 ALA A CA 1
ATOM 709 C C . ALA A 1 83 ? -12.218 2.150 -3.416 1.00 69.69 83 ALA A C 1
ATOM 711 O O . ALA A 1 83 ? -11.811 2.678 -4.444 1.00 69.69 83 ALA A O 1
ATOM 712 N N . ASP A 1 84 ? -12.016 0.861 -3.143 1.00 66.19 84 ASP A N 1
ATOM 713 C CA . ASP A 1 84 ? -11.351 -0.087 -4.046 1.00 66.19 84 ASP A CA 1
ATOM 714 C C . ASP A 1 84 ? -12.273 -0.583 -5.195 1.00 66.19 84 ASP A C 1
ATOM 716 O O . ASP A 1 84 ? -11.880 -1.366 -6.058 1.00 66.19 84 ASP A O 1
ATOM 720 N N . LEU A 1 85 ? -13.524 -0.105 -5.238 1.00 46.50 85 LEU A N 1
ATOM 721 C CA . LEU A 1 85 ? -14.655 -0.655 -5.999 1.00 46.50 85 LEU A CA 1
ATOM 722 C C . LEU A 1 85 ? -14.853 0.019 -7.374 1.00 46.50 85 LEU A C 1
ATOM 724 O O . LEU A 1 85 ? -15.975 0.322 -7.769 1.00 46.50 85 LEU A O 1
ATOM 728 N N . TRP A 1 86 ? -13.781 0.153 -8.165 1.00 47.28 86 TRP A N 1
ATOM 729 C CA . TRP A 1 86 ? -13.871 0.147 -9.644 1.00 47.28 86 TRP A CA 1
ATOM 730 C C . TRP A 1 86 ? -13.860 -1.305 -10.171 1.00 47.28 86 TRP A C 1
ATOM 732 O O . TRP A 1 86 ? -13.036 -1.688 -10.994 1.00 47.28 86 TRP A O 1
ATOM 742 N N . SER A 1 87 ? -14.758 -2.117 -9.602 1.00 44.88 87 SER A N 1
ATOM 743 C CA . SER A 1 87 ? -15.436 -3.373 -10.002 1.00 44.88 87 SER A CA 1
ATOM 744 C C . SER A 1 87 ? -14.882 -4.369 -11.050 1.00 44.88 87 SER A C 1
ATOM 746 O O . SER A 1 87 ? -15.572 -5.343 -11.325 1.00 44.88 87 SER A O 1
ATOM 748 N N . ASN A 1 88 ? -13.681 -4.219 -11.610 1.00 42.84 88 ASN A N 1
ATOM 749 C CA . ASN A 1 88 ? -13.112 -5.091 -12.650 1.00 42.84 88 ASN A CA 1
ATOM 750 C C . ASN A 1 88 ? -11.667 -5.528 -12.338 1.00 42.84 88 ASN A C 1
ATOM 752 O O . ASN A 1 88 ? -10.883 -5.740 -13.255 1.00 42.84 88 ASN A O 1
ATOM 756 N N . GLY A 1 89 ? -11.301 -5.682 -11.061 1.00 49.75 89 GLY A N 1
ATOM 757 C CA . GLY A 1 89 ? -9.964 -6.135 -10.631 1.00 49.75 89 GLY A CA 1
ATOM 758 C C . GLY A 1 89 ? -9.183 -5.140 -9.761 1.00 49.75 89 GLY A C 1
ATOM 759 O O . GLY A 1 89 ? -8.071 -5.455 -9.343 1.00 49.75 89 GLY A O 1
ATOM 760 N N . GLY A 1 90 ? -9.772 -3.976 -9.462 1.00 63.97 90 GLY A N 1
ATOM 761 C CA . GLY A 1 90 ? -9.257 -2.991 -8.503 1.00 63.97 90 GLY A CA 1
ATOM 762 C C . GLY A 1 90 ? -7.945 -2.316 -8.921 1.00 63.97 90 GLY A C 1
ATOM 763 O O . GLY A 1 90 ? -7.432 -2.533 -10.022 1.00 63.97 90 GLY A O 1
ATOM 764 N N . TRP A 1 91 ? -7.368 -1.524 -8.009 1.00 54.53 91 TRP A N 1
ATOM 765 C CA . TRP A 1 91 ? -6.022 -0.948 -8.173 1.00 54.53 91 TRP A CA 1
ATOM 766 C C . TRP A 1 91 ? -4.960 -2.044 -8.351 1.00 54.53 91 TRP A C 1
ATOM 768 O O . TRP A 1 91 ? -3.974 -1.836 -9.033 1.00 54.53 91 TRP A O 1
ATOM 778 N N . ALA A 1 92 ? -5.204 -3.251 -7.829 1.00 61.88 92 ALA A N 1
ATOM 779 C CA . ALA A 1 92 ? -4.375 -4.442 -8.034 1.00 61.88 92 ALA A CA 1
ATOM 780 C C . ALA A 1 92 ? -4.191 -4.823 -9.509 1.00 61.88 92 ALA A C 1
ATOM 782 O O . ALA A 1 92 ? -3.116 -5.244 -9.930 1.00 61.88 92 ALA A O 1
ATOM 783 N N . ARG A 1 93 ? -5.274 -4.758 -10.286 1.00 62.81 93 ARG A N 1
ATOM 784 C CA . ARG A 1 93 ? -5.246 -5.055 -11.715 1.00 62.81 93 ARG A CA 1
ATOM 785 C C . ARG A 1 93 ? -4.605 -3.914 -12.484 1.00 62.81 93 ARG A C 1
ATOM 787 O O . ARG A 1 93 ? -3.757 -4.186 -13.312 1.00 62.81 93 ARG A O 1
ATOM 794 N N . VAL A 1 94 ? -4.966 -2.670 -12.178 1.00 59.44 94 VAL A N 1
ATOM 795 C CA . VAL A 1 94 ? -4.374 -1.496 -12.836 1.00 59.44 94 VAL A CA 1
ATOM 796 C C . VAL A 1 94 ? -2.874 -1.409 -12.550 1.00 59.44 94 VAL A C 1
ATOM 798 O O . VAL A 1 94 ? -2.103 -1.160 -13.463 1.00 59.44 94 VAL A O 1
ATOM 801 N N . CYS A 1 95 ? -2.437 -1.685 -11.318 1.00 64.44 95 CYS A N 1
ATOM 802 C CA . CYS A 1 95 ? -1.020 -1.805 -10.986 1.00 64.44 95 CYS A CA 1
ATOM 803 C C . CYS A 1 95 ? -0.352 -2.913 -11.787 1.00 64.44 95 CYS A C 1
ATOM 805 O O . CYS A 1 95 ? 0.685 -2.639 -12.361 1.00 64.44 95 CYS A O 1
ATOM 807 N N . ARG A 1 96 ? -0.949 -4.108 -11.890 1.00 71.38 96 ARG A N 1
ATOM 808 C CA . ARG A 1 96 ? -0.393 -5.183 -12.727 1.00 71.38 96 ARG A CA 1
ATOM 809 C C . ARG A 1 96 ? -0.318 -4.803 -14.202 1.00 71.38 96 ARG A C 1
ATOM 811 O O . ARG A 1 96 ? 0.707 -5.029 -14.814 1.00 71.38 96 ARG A O 1
ATOM 818 N N . GLU A 1 97 ? -1.359 -4.188 -14.755 1.00 69.62 97 GLU A N 1
ATOM 819 C CA . GLU A 1 97 ? -1.375 -3.738 -16.153 1.00 69.62 97 GLU A CA 1
ATOM 820 C C . GLU A 1 97 ? -0.327 -2.639 -16.406 1.00 69.62 97 GLU A C 1
ATOM 822 O O . GLU A 1 97 ? 0.324 -2.638 -17.446 1.00 69.62 97 GLU A O 1
ATOM 827 N N . ILE A 1 98 ? -0.129 -1.720 -15.453 1.00 71.81 98 ILE A N 1
ATOM 828 C CA . ILE A 1 98 ? 0.924 -0.697 -15.524 1.00 71.81 98 ILE A CA 1
ATOM 829 C C . ILE A 1 98 ? 2.307 -1.331 -15.365 1.00 71.81 98 ILE A C 1
ATOM 831 O O . ILE A 1 98 ? 3.202 -0.982 -16.120 1.00 71.81 98 ILE A O 1
ATOM 835 N N . GLU A 1 99 ? 2.486 -2.256 -14.423 1.00 76.69 99 GLU A N 1
ATOM 836 C CA . GLU A 1 99 ? 3.747 -2.971 -14.192 1.00 76.69 99 GLU A CA 1
ATOM 837 C C . GLU A 1 99 ? 4.138 -3.795 -15.426 1.00 76.69 99 GLU A C 1
ATOM 839 O O . GLU A 1 99 ? 5.257 -3.667 -15.907 1.00 76.69 99 GLU A O 1
ATOM 844 N N . GLU A 1 100 ? 3.204 -4.553 -16.008 1.00 80.00 100 GLU A N 1
ATOM 845 C CA . GLU A 1 100 ? 3.410 -5.294 -17.260 1.00 80.00 100 GLU A CA 1
ATOM 846 C C . GLU A 1 100 ? 3.776 -4.353 -18.420 1.00 80.00 100 GLU A C 1
ATOM 848 O O . GLU A 1 100 ? 4.637 -4.669 -19.244 1.00 80.00 100 GLU A O 1
ATOM 853 N N . PHE A 1 101 ? 3.144 -3.177 -18.488 1.00 75.88 101 PHE A N 1
ATOM 854 C CA . PHE A 1 101 ? 3.459 -2.169 -19.498 1.00 75.88 101 PHE A CA 1
ATOM 855 C C . PHE A 1 101 ? 4.842 -1.534 -19.284 1.00 75.88 101 PHE A C 1
ATOM 857 O O . PHE A 1 101 ? 5.587 -1.361 -20.248 1.00 75.88 101 PHE A O 1
ATOM 864 N N . GLU A 1 102 ? 5.198 -1.201 -18.041 1.00 76.25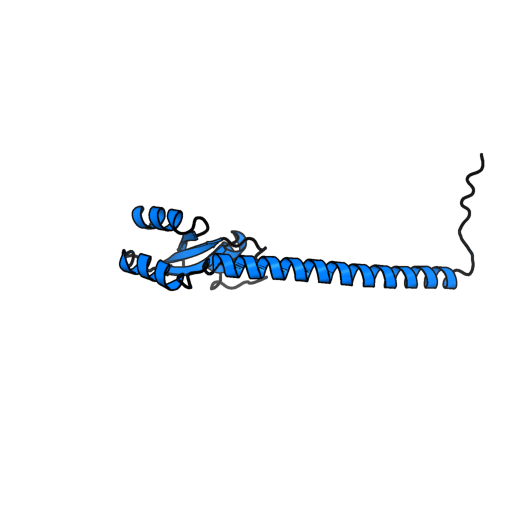 102 GLU A N 1
ATOM 865 C CA . GLU A 1 102 ? 6.498 -0.637 -17.664 1.00 76.25 102 GLU A CA 1
ATOM 866 C C . GLU A 1 102 ? 7.631 -1.644 -17.919 1.00 76.25 102 GLU A C 1
ATOM 868 O O . GLU A 1 102 ? 8.630 -1.272 -18.532 1.00 76.25 102 GLU A O 1
ATOM 873 N N . GLU A 1 103 ? 7.462 -2.920 -17.552 1.00 80.94 103 GLU A N 1
ATOM 874 C CA . GLU A 1 103 ? 8.432 -3.990 -17.836 1.00 80.94 103 GLU A CA 1
ATOM 875 C C . GLU A 1 103 ? 8.668 -4.158 -19.345 1.00 80.94 103 GLU A C 1
ATOM 877 O O . GLU A 1 103 ? 9.812 -4.278 -19.793 1.00 80.94 103 GLU A O 1
ATOM 882 N N . ALA A 1 104 ? 7.603 -4.115 -20.152 1.00 79.62 104 ALA A N 1
ATOM 883 C CA . ALA A 1 104 ? 7.720 -4.180 -21.607 1.00 79.62 104 ALA A CA 1
ATOM 884 C C . ALA A 1 104 ? 8.439 -2.947 -22.191 1.00 79.62 104 ALA A C 1
ATOM 886 O O . ALA A 1 104 ? 9.244 -3.069 -23.120 1.00 79.62 104 ALA A O 1
ATOM 887 N N . GLU A 1 105 ? 8.175 -1.758 -21.647 1.00 79.62 105 GLU A N 1
ATOM 888 C CA . GLU A 1 105 ? 8.855 -0.515 -22.022 1.00 79.62 105 GLU A CA 1
ATOM 889 C C . GLU A 1 105 ? 10.344 -0.533 -21.655 1.00 79.62 105 GLU A C 1
ATOM 891 O O . GLU A 1 105 ? 11.173 -0.108 -22.463 1.00 79.62 105 GLU A O 1
ATOM 896 N N . GLU A 1 106 ? 10.699 -1.011 -20.461 1.00 77.75 106 GLU A N 1
ATOM 897 C CA . GLU A 1 106 ? 12.090 -1.132 -20.020 1.00 77.75 106 GLU A CA 1
ATOM 898 C C . GLU A 1 106 ? 12.860 -2.144 -20.866 1.00 77.75 106 GLU A C 1
ATOM 900 O O . GLU A 1 106 ? 13.955 -1.825 -21.331 1.00 77.75 106 GLU A O 1
ATOM 905 N N . ALA A 1 107 ? 12.275 -3.313 -21.147 1.00 81.06 107 ALA A N 1
ATOM 906 C CA . ALA A 1 107 ? 12.881 -4.307 -22.030 1.00 81.06 107 ALA A CA 1
ATOM 907 C C . ALA A 1 107 ? 13.173 -3.718 -23.419 1.00 81.06 107 ALA A C 1
ATOM 909 O O . ALA A 1 107 ? 14.290 -3.839 -23.924 1.00 81.06 107 ALA A O 1
ATOM 910 N N . ARG A 1 108 ? 12.211 -2.981 -23.993 1.00 80.62 108 ARG A N 1
ATOM 911 C CA . ARG A 1 108 ? 12.387 -2.303 -25.285 1.00 80.62 108 ARG A CA 1
ATOM 912 C C . ARG A 1 108 ? 13.512 -1.267 -25.249 1.00 80.62 108 ARG A C 1
ATOM 914 O O . ARG A 1 108 ? 14.341 -1.235 -26.153 1.00 80.62 108 ARG A O 1
ATOM 921 N N . LYS A 1 109 ? 13.563 -0.430 -24.208 1.00 80.25 109 LYS A N 1
ATOM 922 C CA . LYS A 1 109 ? 14.634 0.570 -24.040 1.00 80.25 109 LYS A CA 1
ATOM 923 C C . LYS A 1 109 ? 16.003 -0.091 -23.901 1.00 80.25 109 LYS A C 1
ATOM 925 O O . LYS A 1 109 ? 16.996 0.462 -24.370 1.00 80.25 109 LYS A O 1
ATOM 930 N N . TRP A 1 110 ? 16.067 -1.261 -23.269 1.00 78.75 110 TRP A N 1
ATOM 931 C CA . TRP A 1 110 ? 17.308 -2.013 -23.113 1.00 78.75 110 TRP A CA 1
ATOM 932 C C . TRP A 1 110 ? 17.791 -2.636 -24.420 1.00 78.75 110 TRP A C 1
ATOM 934 O O . TRP A 1 110 ? 18.987 -2.575 -24.714 1.00 78.75 110 TRP A O 1
ATOM 944 N N . ASP A 1 111 ? 16.870 -3.131 -25.243 1.00 84.44 111 ASP A N 1
ATOM 945 C CA . ASP A 1 111 ? 17.181 -3.596 -26.594 1.00 84.44 111 ASP A CA 1
ATOM 946 C C . ASP A 1 111 ? 17.691 -2.449 -27.482 1.00 84.44 111 ASP A C 1
ATOM 948 O O . ASP A 1 111 ? 18.760 -2.576 -28.085 1.00 84.44 111 ASP A O 1
ATOM 952 N N . GLU A 1 112 ? 16.999 -1.302 -27.494 1.00 81.50 112 GLU A N 1
ATOM 953 C CA . GLU A 1 112 ? 17.417 -0.098 -28.233 1.00 81.50 112 GLU A CA 1
ATOM 954 C C . GLU A 1 112 ? 18.810 0.381 -27.789 1.00 81.50 112 GLU A C 1
ATOM 956 O O . GLU A 1 112 ? 19.689 0.646 -28.614 1.00 81.50 112 GLU A O 1
ATOM 961 N N . PHE A 1 113 ? 19.060 0.433 -26.478 1.00 79.06 113 PHE A N 1
ATOM 962 C CA . PHE A 1 113 ? 20.368 0.805 -25.939 1.00 79.06 113 PHE A CA 1
ATOM 963 C C . PHE A 1 113 ? 21.466 -0.195 -26.337 1.00 79.06 113 PHE A C 1
ATOM 965 O O . PHE A 1 113 ? 22.584 0.201 -26.678 1.00 79.06 113 PHE A O 1
ATOM 972 N N . GLY A 1 114 ? 21.153 -1.492 -26.354 1.00 82.56 114 GLY A N 1
ATOM 973 C CA . GLY A 1 114 ? 22.066 -2.541 -26.803 1.00 82.56 114 GLY A CA 1
ATOM 974 C C . GLY A 1 114 ? 22.392 -2.478 -28.299 1.00 82.56 114 GLY A C 1
ATOM 975 O O . GLY A 1 114 ? 23.477 -2.898 -28.707 1.00 82.56 114 GLY A O 1
ATOM 976 N N . GLU A 1 115 ? 21.485 -1.977 -29.137 1.00 82.62 115 GLU A N 1
ATOM 977 C CA . GLU A 1 115 ? 21.762 -1.713 -30.554 1.00 82.62 115 GLU A CA 1
ATOM 978 C C . GLU A 1 115 ? 22.685 -0.511 -30.740 1.00 82.62 115 GLU A C 1
ATOM 980 O O . GLU A 1 115 ? 23.667 -0.618 -31.477 1.00 82.62 115 GLU A O 1
ATOM 985 N N . ILE A 1 116 ? 22.437 0.584 -30.014 1.00 83.19 116 ILE A N 1
ATOM 986 C CA . ILE A 1 116 ? 23.308 1.768 -30.026 1.00 83.19 116 ILE A CA 1
ATOM 987 C C . ILE A 1 116 ? 24.726 1.384 -29.596 1.00 83.19 116 ILE A C 1
ATOM 989 O O . ILE A 1 116 ? 25.680 1.662 -30.318 1.00 83.19 116 ILE A O 1
ATOM 993 N N . LEU A 1 117 ? 24.874 0.654 -28.484 1.00 77.00 117 LEU A N 1
ATOM 994 C CA . LEU A 1 117 ? 26.181 0.180 -28.017 1.00 77.00 117 LEU A CA 1
ATOM 995 C C . LEU A 1 117 ? 26.891 -0.715 -29.040 1.00 77.00 117 LEU A C 1
ATOM 997 O O . LEU A 1 117 ? 28.112 -0.640 -29.187 1.00 77.00 117 LEU A O 1
ATOM 1001 N N . ARG A 1 118 ? 26.153 -1.575 -29.752 1.00 77.75 118 ARG A N 1
ATOM 1002 C CA . ARG A 1 118 ? 26.725 -2.427 -30.807 1.00 77.75 118 ARG A CA 1
ATOM 1003 C C . ARG A 1 118 ? 27.181 -1.609 -32.012 1.00 77.75 118 ARG A C 1
ATOM 1005 O O . ARG A 1 118 ? 28.258 -1.889 -32.537 1.00 77.75 118 ARG A O 1
ATOM 1012 N N . ALA A 1 119 ? 26.404 -0.611 -32.426 1.00 77.75 119 ALA A N 1
ATOM 1013 C CA . ALA A 1 119 ? 26.760 0.291 -33.517 1.00 77.75 119 ALA A CA 1
ATOM 1014 C C . ALA A 1 119 ? 27.992 1.136 -33.163 1.00 77.75 119 ALA A C 1
ATOM 1016 O O . ALA A 1 119 ? 28.972 1.123 -33.906 1.00 77.75 119 ALA A O 1
ATOM 1017 N N . GLU A 1 120 ? 27.997 1.769 -31.987 1.00 76.62 120 GLU A N 1
ATOM 1018 C CA . GLU A 1 120 ? 29.145 2.535 -31.493 1.00 76.62 120 GLU A CA 1
ATOM 1019 C C . GLU A 1 120 ? 30.387 1.652 -31.356 1.00 76.62 120 GLU A C 1
ATOM 1021 O O . GLU A 1 120 ? 31.475 2.050 -31.764 1.00 76.62 120 GLU A O 1
ATOM 1026 N N . SER A 1 121 ? 30.246 0.423 -30.844 1.00 73.56 121 SER A N 1
ATOM 1027 C CA . SER A 1 121 ? 31.364 -0.519 -30.758 1.00 73.56 121 SER A CA 1
ATOM 1028 C C . SER A 1 121 ? 31.918 -0.874 -32.140 1.00 73.56 121 SER A C 1
ATOM 1030 O O . SER A 1 121 ? 33.136 -0.870 -32.315 1.00 73.56 121 SER A O 1
ATOM 1032 N N . ALA A 1 122 ? 31.060 -1.135 -33.130 1.00 75.81 122 ALA A N 1
ATOM 1033 C CA . ALA A 1 122 ? 31.485 -1.432 -34.497 1.00 75.81 122 ALA A CA 1
ATOM 1034 C C . ALA A 1 122 ? 32.219 -0.246 -35.144 1.00 75.81 122 ALA A C 1
ATOM 1036 O O . ALA A 1 122 ? 33.278 -0.438 -35.747 1.00 75.81 122 ALA A O 1
ATOM 1037 N N . GLU A 1 123 ? 31.718 0.977 -34.963 1.00 71.19 123 GLU A N 1
ATOM 1038 C CA . GLU A 1 123 ? 32.389 2.196 -35.424 1.00 71.19 123 GLU A CA 1
ATOM 1039 C C . GLU A 1 123 ? 33.742 2.400 -34.735 1.00 71.19 123 GLU A C 1
ATOM 1041 O O . GLU A 1 123 ? 34.726 2.751 -35.391 1.00 71.19 123 GLU A O 1
ATOM 1046 N N . LEU A 1 124 ? 33.834 2.128 -33.430 1.00 67.06 124 LEU A N 1
ATOM 1047 C CA . LEU A 1 124 ? 35.085 2.220 -32.677 1.00 67.06 124 LEU A CA 1
ATOM 1048 C C . LEU A 1 124 ? 36.104 1.183 -33.165 1.00 67.06 124 LEU A C 1
ATOM 1050 O O . LEU A 1 124 ? 37.274 1.517 -33.352 1.00 67.06 124 LEU A O 1
ATOM 1054 N N . TYR A 1 125 ? 35.661 -0.049 -33.435 1.00 63.97 125 TYR A N 1
ATOM 1055 C CA . TYR A 1 125 ? 36.493 -1.108 -34.012 1.00 63.97 125 TYR A CA 1
ATOM 1056 C C . TYR A 1 125 ? 37.007 -0.745 -35.408 1.00 63.97 125 TYR A C 1
ATOM 1058 O O . TYR A 1 125 ? 38.195 -0.921 -35.681 1.00 63.97 125 TYR A O 1
ATOM 1066 N N . GLU A 1 126 ? 36.156 -0.217 -36.288 1.00 65.56 126 GLU A N 1
ATOM 1067 C CA . GLU A 1 126 ? 36.581 0.232 -37.620 1.00 65.56 126 GLU A CA 1
ATOM 1068 C C . GLU A 1 126 ? 37.524 1.438 -37.539 1.00 65.56 126 GLU A C 1
ATOM 1070 O O . GLU A 1 126 ? 38.566 1.468 -38.195 1.00 65.56 126 GLU A O 1
ATOM 1075 N N . THR A 1 127 ? 37.248 2.390 -36.649 1.00 62.47 127 THR A N 1
ATOM 1076 C CA . THR A 1 127 ? 38.128 3.544 -36.424 1.00 62.47 127 THR A CA 1
ATOM 1077 C C . THR A 1 127 ? 39.492 3.112 -35.879 1.00 62.47 127 THR A C 1
ATOM 1079 O O . THR A 1 127 ? 40.523 3.634 -36.308 1.00 62.47 127 THR A O 1
ATOM 1082 N N . MET A 1 128 ? 39.537 2.125 -34.977 1.00 56.78 128 MET A N 1
ATOM 1083 C CA . MET A 1 128 ? 40.790 1.539 -34.488 1.00 56.78 128 MET A CA 1
ATOM 1084 C C . MET A 1 128 ? 41.549 0.794 -35.594 1.00 56.78 128 MET A C 1
ATOM 1086 O O . MET A 1 128 ? 42.756 0.992 -35.714 1.00 56.78 128 MET A O 1
ATOM 1090 N N . LYS A 1 129 ? 40.869 0.015 -36.450 1.00 57.94 129 LYS A N 1
ATOM 1091 C CA . LYS A 1 129 ? 41.494 -0.633 -37.621 1.00 57.94 129 LYS A CA 1
ATOM 1092 C C . LYS A 1 129 ? 42.123 0.380 -38.580 1.00 57.94 129 LYS A C 1
ATOM 1094 O O . LYS A 1 129 ? 43.225 0.151 -39.072 1.00 57.94 129 LYS A O 1
ATOM 1099 N N . ILE A 1 130 ? 41.438 1.495 -38.838 1.00 57.44 130 ILE A N 1
ATOM 1100 C CA . ILE A 1 130 ? 41.920 2.558 -39.732 1.00 57.44 130 ILE A CA 1
ATOM 1101 C C . ILE A 1 130 ? 43.108 3.301 -39.107 1.00 57.44 130 ILE A C 1
ATOM 1103 O O . ILE A 1 130 ? 44.070 3.623 -39.804 1.00 57.44 130 ILE A O 1
ATOM 1107 N N . ARG A 1 131 ? 43.068 3.552 -37.791 1.00 49.62 131 ARG A N 1
ATOM 1108 C CA . ARG A 1 131 ? 44.126 4.275 -37.072 1.00 49.62 131 ARG A CA 1
ATOM 1109 C C . ARG A 1 131 ? 45.423 3.478 -36.952 1.00 49.62 131 ARG A C 1
ATOM 1111 O O . ARG A 1 131 ? 46.483 4.097 -36.895 1.00 49.62 131 ARG A O 1
ATOM 1118 N N . ASP A 1 132 ? 45.358 2.148 -36.928 1.00 46.91 132 ASP A N 1
ATOM 1119 C CA . ASP A 1 132 ? 46.555 1.330 -36.724 1.00 46.91 132 ASP A CA 1
ATOM 1120 C C . ASP A 1 132 ? 47.356 1.069 -38.008 1.00 46.91 132 ASP A C 1
ATOM 1122 O O . ASP A 1 132 ? 48.538 0.753 -37.913 1.00 46.91 132 ASP A O 1
ATOM 1126 N N . GLY A 1 133 ? 46.779 1.191 -39.217 1.00 50.00 133 GLY A N 1
ATOM 1127 C CA . GLY A 1 133 ? 47.512 1.039 -40.495 1.00 50.00 133 GLY A CA 1
ATOM 1128 C C . GLY A 1 133 ? 48.360 -0.246 -40.633 1.00 50.00 133 GLY A C 1
ATOM 1129 O O . GLY A 1 133 ? 49.170 -0.378 -41.551 1.00 50.00 133 GLY A O 1
ATOM 1130 N N . ARG A 1 134 ? 48.196 -1.187 -39.703 1.00 49.16 134 ARG A N 1
ATOM 1131 C CA . ARG A 1 134 ? 48.924 -2.435 -39.524 1.00 49.16 134 ARG A CA 1
ATOM 1132 C C . ARG A 1 134 ? 47.902 -3.449 -39.057 1.00 49.16 134 ARG A C 1
ATOM 1134 O O . ARG A 1 134 ? 47.495 -3.486 -37.904 1.00 49.16 134 ARG A O 1
ATOM 1141 N N . THR A 1 135 ? 47.471 -4.267 -39.999 1.00 45.31 135 THR A N 1
ATOM 1142 C CA . THR A 1 135 ? 46.604 -5.413 -39.776 1.00 45.31 135 THR A CA 1
ATOM 1143 C C . THR A 1 135 ? 47.255 -6.346 -38.753 1.00 45.31 135 THR A C 1
ATOM 1145 O O . THR A 1 135 ? 48.242 -7.008 -39.069 1.00 45.31 135 THR A O 1
ATOM 1148 N N . VAL A 1 136 ? 46.720 -6.427 -37.533 1.00 47.56 136 VAL A N 1
ATOM 1149 C CA . VAL A 1 136 ? 47.111 -7.464 -36.567 1.00 47.56 136 VAL A CA 1
ATOM 1150 C C . VAL A 1 136 ? 46.050 -8.559 -36.570 1.00 47.56 136 VAL A C 1
ATOM 1152 O O . VAL A 1 136 ? 45.197 -8.647 -35.698 1.00 47.56 136 VAL A O 1
ATOM 1155 N N . PHE A 1 137 ? 46.103 -9.407 -37.593 1.00 39.41 137 PHE A N 1
ATOM 1156 C CA . PHE A 1 137 ? 45.593 -10.771 -37.508 1.00 39.41 137 PHE A CA 1
ATOM 1157 C C . PHE A 1 137 ? 46.704 -11.686 -38.001 1.00 39.41 137 PHE A C 1
ATOM 1159 O O . PHE A 1 137 ? 46.837 -11.941 -39.192 1.00 39.41 137 PHE A O 1
ATOM 1166 N N . ASN A 1 138 ? 47.520 -12.165 -37.066 1.00 42.88 138 ASN A N 1
ATOM 1167 C CA . ASN A 1 138 ? 48.318 -13.359 -37.288 1.00 42.88 138 ASN A CA 1
ATOM 1168 C C . ASN A 1 138 ? 47.793 -14.442 -36.344 1.00 42.88 138 ASN A C 1
ATOM 1170 O O . ASN A 1 138 ? 48.396 -14.757 -35.323 1.00 42.88 138 ASN A O 1
ATOM 1174 N N . ALA A 1 139 ? 46.609 -14.966 -36.665 1.00 41.84 139 ALA A N 1
ATOM 1175 C CA . ALA A 1 139 ? 46.145 -16.234 -36.121 1.00 41.84 139 ALA A CA 1
ATOM 1176 C C . ALA A 1 139 ? 46.816 -17.360 -36.921 1.00 41.84 139 ALA A C 1
ATOM 1178 O O . ALA A 1 139 ? 46.192 -18.024 -37.744 1.00 41.84 139 ALA A O 1
ATOM 1179 N N . GLY A 1 140 ? 48.121 -17.531 -36.705 1.00 36.59 140 GLY A N 1
ATOM 1180 C CA . GLY A 1 140 ? 48.854 -18.717 -37.122 1.00 36.59 140 GLY A CA 1
ATOM 1181 C C . GLY A 1 140 ? 48.596 -19.842 -36.127 1.00 36.59 140 GLY A C 1
ATOM 1182 O O . GLY A 1 140 ? 49.374 -20.031 -35.200 1.00 36.59 140 GLY A O 1
ATOM 1183 N N . TRP A 1 141 ? 47.501 -20.579 -36.313 1.00 41.59 141 TRP A N 1
ATOM 1184 C CA . TRP A 1 141 ? 47.432 -21.967 -35.859 1.00 41.59 141 TRP A CA 1
ATOM 1185 C C . TRP A 1 141 ? 48.094 -22.819 -36.941 1.00 41.59 141 TRP A C 1
ATOM 1187 O O . TRP A 1 141 ? 47.558 -22.959 -38.039 1.00 41.59 141 TRP A O 1
ATOM 1197 N N . GLY A 1 142 ? 49.286 -23.332 -36.646 1.00 43.78 142 GLY A N 1
ATOM 1198 C CA . GLY A 1 142 ? 50.083 -24.109 -37.586 1.00 43.78 142 GLY A CA 1
ATOM 1199 C C . GLY A 1 142 ? 51.277 -24.787 -36.922 1.00 43.78 142 GLY A C 1
ATOM 1200 O O . GLY A 1 142 ? 52.399 -24.337 -37.125 1.00 43.78 142 GLY A O 1
ATOM 1201 N N . ILE A 1 143 ? 50.964 -25.903 -36.244 1.00 39.34 143 ILE A N 1
ATOM 1202 C CA . ILE A 1 143 ? 51.818 -26.983 -35.694 1.00 39.34 143 ILE A CA 1
ATOM 1203 C C . ILE A 1 143 ? 52.505 -26.687 -34.356 1.00 39.34 143 ILE A C 1
ATOM 1205 O O . ILE A 1 143 ? 53.436 -25.858 -34.307 1.00 39.34 143 ILE A O 1
#